Protein AF-A0A2W6PE77-F1 (afdb_monomer_lite)

Structure (mmCIF, N/CA/C/O backbone):
data_AF-A0A2W6PE77-F1
#
_entry.id   AF-A0A2W6PE77-F1
#
loop_
_atom_site.group_PDB
_atom_site.id
_atom_site.type_symbol
_atom_site.label_atom_id
_atom_site.label_alt_id
_atom_site.label_comp_id
_atom_site.label_asym_id
_atom_site.label_entity_id
_atom_site.label_seq_id
_atom_site.pdbx_PDB_ins_code
_atom_site.Cartn_x
_atom_site.Cartn_y
_atom_site.Cartn_z
_atom_site.occupancy
_atom_site.B_iso_or_equiv
_atom_site.auth_seq_id
_atom_site.auth_comp_id
_atom_site.auth_asym_id
_atom_site.auth_atom_id
_atom_site.pdbx_PDB_model_num
ATOM 1 N N . MET A 1 1 ? 3.096 -0.674 -29.030 1.00 46.41 1 MET A N 1
ATOM 2 C CA . MET A 1 1 ? 2.013 -1.302 -28.238 1.00 46.41 1 MET A CA 1
ATOM 3 C C . MET A 1 1 ? 2.434 -1.411 -26.769 1.00 46.41 1 MET A C 1
ATOM 5 O O . MET A 1 1 ? 2.576 -2.504 -26.255 1.00 46.41 1 MET A O 1
ATOM 9 N N . THR A 1 2 ? 2.679 -0.288 -26.091 1.00 54.00 2 THR A N 1
ATOM 10 C CA . THR A 1 2 ? 3.120 -0.271 -24.674 1.00 54.00 2 THR A CA 1
ATOM 11 C C . THR A 1 2 ? 2.317 0.705 -23.814 1.00 54.00 2 THR A C 1
ATOM 13 O O . THR A 1 2 ? 2.320 0.600 -22.596 1.00 54.00 2 THR A O 1
ATOM 16 N N . HIS A 1 3 ? 1.578 1.627 -24.440 1.00 54.03 3 HIS A N 1
ATOM 17 C CA . HIS A 1 3 ? 0.882 2.700 -23.732 1.00 54.03 3 HIS A CA 1
ATOM 18 C C . HIS A 1 3 ? -0.339 2.205 -22.937 1.00 54.03 3 HIS A C 1
ATOM 20 O O . HIS A 1 3 ? -0.602 2.700 -21.851 1.00 54.03 3 HIS A O 1
ATOM 26 N N . PHE A 1 4 ? -1.048 1.185 -23.439 1.00 52.28 4 PHE A N 1
ATOM 27 C CA . PHE A 1 4 ? -2.262 0.667 -22.796 1.00 52.28 4 PHE A CA 1
ATOM 28 C C . PHE A 1 4 ? -1.987 -0.058 -21.469 1.00 52.28 4 PHE A C 1
ATOM 30 O O . PHE A 1 4 ? -2.690 0.202 -20.502 1.00 52.28 4 PHE A O 1
ATOM 37 N N . SER A 1 5 ? -0.941 -0.892 -21.376 1.00 59.97 5 SER A N 1
ATOM 38 C CA . SER A 1 5 ? -0.600 -1.566 -20.108 1.00 59.97 5 SER A CA 1
ATOM 39 C C . SER A 1 5 ? -0.114 -0.599 -19.030 1.00 59.97 5 SER A C 1
ATOM 41 O O . SER A 1 5 ? -0.391 -0.807 -17.856 1.00 59.97 5 SER A O 1
ATOM 43 N N . GLN A 1 6 ? 0.585 0.477 -19.404 1.00 62.94 6 GLN A N 1
ATOM 44 C CA . GLN A 1 6 ? 1.023 1.482 -18.430 1.00 62.94 6 GLN A CA 1
ATOM 45 C C . GLN A 1 6 ? -0.130 2.352 -17.919 1.00 62.94 6 GLN A C 1
ATOM 47 O O . GLN A 1 6 ? -0.161 2.692 -16.737 1.00 62.94 6 GLN A O 1
ATOM 52 N N . GLN A 1 7 ? -1.094 2.683 -18.783 1.00 67.56 7 GLN A N 1
ATOM 53 C CA . GLN A 1 7 ? -2.286 3.440 -18.396 1.00 67.56 7 GLN A CA 1
ATOM 54 C C . GLN A 1 7 ? -3.166 2.656 -17.409 1.00 67.56 7 GLN A C 1
ATOM 56 O O . GLN A 1 7 ? -3.745 3.250 -16.494 1.00 67.56 7 GLN A O 1
ATOM 61 N N . ASP A 1 8 ? -3.257 1.336 -17.588 1.00 73.38 8 ASP A N 1
ATOM 62 C CA . ASP A 1 8 ? -4.030 0.455 -16.712 1.00 73.38 8 ASP A CA 1
ATOM 63 C C . ASP A 1 8 ? -3.391 0.380 -15.319 1.00 73.38 8 ASP A C 1
ATOM 65 O O . ASP A 1 8 ? -4.039 0.718 -14.330 1.00 73.38 8 ASP A O 1
ATOM 69 N N . ASN A 1 9 ? -2.077 0.131 -15.249 1.00 77.19 9 ASN A N 1
ATOM 70 C CA . ASN A 1 9 ? -1.328 0.131 -13.987 1.00 77.19 9 ASN A CA 1
ATOM 71 C C . ASN A 1 9 ? -1.397 1.484 -13.263 1.00 77.19 9 ASN A C 1
ATOM 73 O O . ASN A 1 9 ? -1.545 1.526 -12.042 1.00 77.19 9 ASN A O 1
ATOM 77 N N . PHE A 1 10 ? -1.340 2.601 -13.998 1.00 79.94 10 PHE A N 1
ATOM 78 C CA . PHE A 1 10 ? -1.530 3.931 -13.414 1.00 79.94 10 PHE A CA 1
ATOM 79 C C . PHE A 1 10 ? -2.937 4.113 -12.839 1.00 79.94 10 PHE A C 1
ATOM 81 O O . PHE A 1 10 ? -3.094 4.603 -11.722 1.00 79.94 10 PHE A O 1
ATOM 88 N N . SER A 1 11 ? -3.963 3.699 -13.584 1.00 83.75 11 SER A N 1
ATOM 89 C CA . SER A 1 11 ? -5.356 3.798 -13.140 1.00 83.75 11 SER A CA 1
ATOM 90 C C . SER A 1 11 ? -5.610 2.931 -11.908 1.00 83.75 11 SER A C 1
ATOM 92 O O . SER A 1 11 ? -6.297 3.373 -10.988 1.00 83.75 11 SER A O 1
ATOM 94 N N . VAL A 1 12 ? -5.019 1.735 -11.853 1.00 82.06 12 VAL A N 1
ATOM 95 C CA . VAL A 1 12 ? -5.060 0.847 -10.686 1.00 82.06 12 VAL A CA 1
ATOM 96 C C . VAL A 1 12 ? -4.364 1.501 -9.494 1.00 82.06 12 VAL A C 1
ATOM 98 O O . VAL A 1 12 ? -4.999 1.665 -8.455 1.00 82.06 12 VAL A O 1
ATOM 101 N N . ALA A 1 13 ? -3.122 1.968 -9.647 1.00 82.94 13 ALA A N 1
ATOM 102 C CA . ALA A 1 13 ? -2.378 2.639 -8.578 1.00 82.94 13 ALA A CA 1
ATOM 103 C C . ALA A 1 13 ? -3.129 3.865 -8.027 1.00 82.94 13 ALA A C 1
ATOM 105 O O . ALA A 1 13 ? -3.269 4.021 -6.814 1.00 82.94 13 ALA A O 1
ATOM 106 N N . ALA A 1 14 ? -3.687 4.704 -8.904 1.00 85.88 14 ALA A N 1
ATOM 107 C CA . ALA A 1 14 ? -4.475 5.869 -8.507 1.00 85.88 14 ALA A CA 1
ATOM 108 C C . ALA A 1 14 ? -5.747 5.480 -7.739 1.00 85.88 14 ALA A C 1
ATOM 110 O O . ALA A 1 14 ? -6.128 6.157 -6.787 1.00 85.88 14 ALA A O 1
ATOM 111 N N . ARG A 1 15 ? -6.399 4.380 -8.128 1.00 85.31 15 ARG A N 1
ATOM 112 C CA . ARG A 1 15 ? -7.619 3.892 -7.476 1.00 85.31 15 ARG A CA 1
ATOM 113 C C . ARG A 1 15 ? -7.325 3.267 -6.115 1.00 85.31 15 ARG A C 1
ATOM 115 O O . ARG A 1 15 ? -8.092 3.495 -5.186 1.00 85.31 15 ARG A O 1
ATOM 122 N N . VAL A 1 16 ? -6.207 2.551 -5.990 1.00 84.69 16 VAL A N 1
ATOM 123 C CA . VAL A 1 16 ? -5.719 2.002 -4.717 1.00 84.69 16 VAL A CA 1
ATOM 124 C C . VAL A 1 16 ? -5.375 3.130 -3.749 1.00 84.69 16 VAL A C 1
ATOM 126 O O . VAL A 1 16 ? -5.913 3.169 -2.648 1.00 84.69 16 VAL A O 1
ATOM 129 N N . LEU A 1 17 ? -4.563 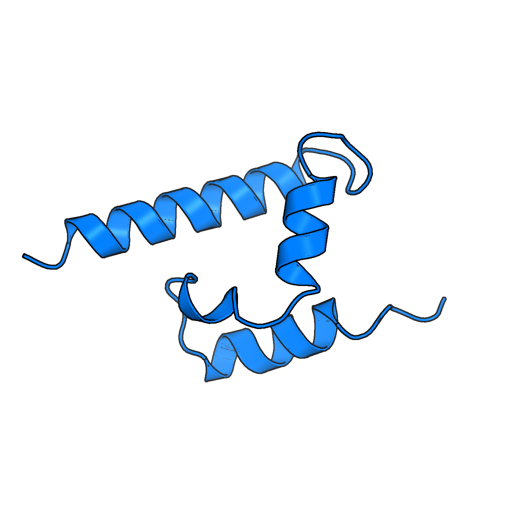4.101 -4.179 1.00 85.19 17 LEU A N 1
ATOM 130 C CA . LEU A 1 17 ? -4.234 5.274 -3.363 1.00 85.19 17 LEU A CA 1
ATOM 131 C C . L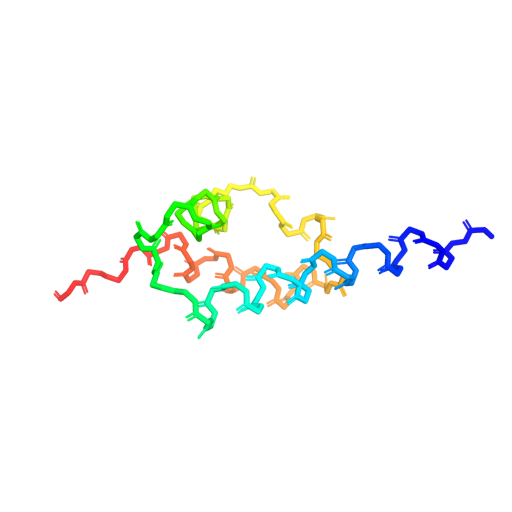EU A 1 17 ? -5.483 6.083 -3.005 1.00 85.19 17 LEU A C 1
ATOM 133 O O . LEU A 1 17 ? -5.660 6.465 -1.854 1.00 85.19 17 LEU A O 1
ATOM 137 N N . GLY A 1 18 ? -6.376 6.305 -3.971 1.00 87.75 18 GLY A N 1
ATOM 138 C CA . GLY A 1 18 ? -7.636 7.001 -3.739 1.00 87.75 18 GLY A CA 1
ATOM 139 C C . GLY A 1 18 ? -8.496 6.299 -2.691 1.00 87.75 18 GLY A C 1
ATOM 140 O O . GLY A 1 18 ? -9.001 6.957 -1.789 1.00 87.75 18 GLY A O 1
ATOM 141 N N . ALA A 1 19 ? -8.617 4.972 -2.761 1.00 87.44 19 ALA A N 1
ATOM 142 C CA . ALA A 1 19 ? -9.367 4.197 -1.780 1.00 87.44 19 ALA A CA 1
ATOM 143 C C . ALA A 1 19 ? -8.726 4.247 -0.385 1.00 87.44 19 ALA A C 1
ATOM 145 O O . ALA A 1 19 ? -9.447 4.408 0.592 1.00 87.44 19 ALA A O 1
ATOM 146 N N . LEU A 1 20 ? -7.396 4.177 -0.287 1.00 84.19 20 LEU A N 1
ATOM 147 C CA . LEU A 1 20 ? -6.673 4.231 0.991 1.00 84.19 20 LEU A CA 1
ATOM 148 C C . LEU A 1 20 ? -6.732 5.606 1.664 1.00 84.19 20 LEU A C 1
ATOM 150 O O . LEU A 1 20 ? -6.750 5.685 2.887 1.00 84.19 20 LEU A O 1
ATOM 154 N N . PHE A 1 21 ? -6.757 6.687 0.881 1.00 84.12 21 PHE A N 1
ATOM 155 C CA . PHE A 1 21 ? -6.904 8.047 1.410 1.00 84.12 21 PHE A CA 1
ATOM 156 C C . PHE A 1 21 ? -8.361 8.425 1.702 1.00 84.12 21 PHE A C 1
ATOM 158 O O . PHE A 1 21 ? -8.604 9.334 2.494 1.00 84.12 21 PHE A O 1
ATOM 165 N N . TYR A 1 22 ? -9.325 7.779 1.044 1.00 87.19 22 TYR A N 1
ATOM 166 C CA . TYR A 1 22 ? -10.745 8.100 1.182 1.00 87.19 22 TYR A CA 1
ATOM 167 C C . TYR A 1 22 ? -11.456 7.237 2.233 1.00 87.19 22 TYR A C 1
ATOM 169 O O . TYR A 1 22 ? -12.264 7.755 3.003 1.00 87.19 22 TYR A O 1
ATOM 177 N N . TYR A 1 23 ? -11.172 5.934 2.266 1.00 84.12 23 TYR A N 1
ATOM 178 C CA . TYR A 1 23 ? -11.797 4.978 3.179 1.00 84.12 23 TYR A CA 1
ATOM 179 C C . TYR A 1 23 ? -10.877 4.653 4.355 1.00 84.12 23 TYR A C 1
ATOM 181 O O . TYR A 1 23 ? -9.655 4.666 4.233 1.00 84.12 23 TYR A O 1
ATOM 189 N N . ALA A 1 24 ? -11.470 4.312 5.503 1.00 82.19 24 ALA A N 1
ATOM 190 C CA . ALA A 1 24 ? -10.700 3.816 6.639 1.00 82.19 24 ALA A CA 1
ATOM 191 C C . ALA A 1 24 ? -10.004 2.494 6.259 1.00 82.19 24 ALA A C 1
ATOM 193 O O . ALA A 1 24 ? -10.631 1.684 5.570 1.00 82.19 24 ALA A O 1
ATOM 194 N N . PRO A 1 25 ? -8.772 2.229 6.731 1.00 73.06 25 PRO A N 1
ATOM 195 C CA . PRO A 1 25 ? -8.004 1.032 6.370 1.00 73.06 25 PRO A CA 1
ATOM 196 C C . PRO A 1 25 ? -8.706 -0.286 6.739 1.00 73.06 25 PRO A C 1
ATOM 198 O O . PRO A 1 25 ? -8.454 -1.310 6.116 1.00 73.06 25 PRO A O 1
ATOM 201 N N . GLU A 1 26 ? -9.629 -0.253 7.702 1.00 76.50 26 GLU A N 1
ATOM 202 C CA . GLU A 1 26 ? -10.449 -1.396 8.129 1.00 76.50 26 GLU A CA 1
ATOM 203 C C . GLU A 1 26 ? -11.751 -1.561 7.319 1.00 76.50 26 GLU A C 1
ATOM 205 O O . GLU A 1 26 ? -12.522 -2.493 7.548 1.00 76.50 26 GLU A O 1
ATOM 210 N N . SER A 1 27 ? -12.030 -0.662 6.370 1.00 84.50 27 SER A N 1
ATOM 211 C CA . SER A 1 27 ? -13.227 -0.746 5.523 1.00 84.50 27 SER A CA 1
ATOM 212 C C . SER A 1 27 ? -13.124 -1.930 4.568 1.00 84.50 27 SER A C 1
ATOM 214 O O . SER A 1 27 ? -12.038 -2.254 4.091 1.00 84.50 27 SER A O 1
ATOM 216 N N . ALA A 1 28 ? -14.260 -2.530 4.209 1.00 82.38 28 ALA A N 1
ATOM 217 C CA . ALA A 1 28 ? -14.304 -3.679 3.304 1.00 82.38 28 ALA A CA 1
ATOM 218 C C . ALA A 1 28 ? -13.627 -3.405 1.946 1.00 82.38 28 ALA A C 1
ATOM 220 O O . ALA A 1 28 ? -13.037 -4.313 1.362 1.00 82.38 28 ALA A O 1
ATOM 221 N N . GLU A 1 29 ? -13.675 -2.162 1.457 1.00 79.25 29 GLU A N 1
ATOM 222 C CA . GLU A 1 29 ? -13.001 -1.766 0.216 1.00 79.25 29 GLU A CA 1
ATOM 223 C C . GLU A 1 29 ? -11.481 -1.564 0.350 1.00 79.25 29 GLU A C 1
ATOM 225 O O . GLU A 1 29 ? -10.756 -1.795 -0.616 1.00 79.25 29 GLU A O 1
ATOM 230 N N . ALA A 1 30 ? -10.986 -1.137 1.516 1.00 84.00 30 ALA A N 1
ATOM 231 C CA . ALA A 1 30 ? -9.579 -0.772 1.722 1.00 84.00 30 ALA A CA 1
ATOM 232 C C . ALA A 1 30 ? -8.760 -1.883 2.390 1.00 84.00 30 ALA A C 1
ATOM 234 O O . ALA A 1 30 ? -7.599 -2.069 2.037 1.00 84.00 30 ALA A O 1
ATOM 235 N N . ALA A 1 31 ? -9.360 -2.674 3.279 1.00 82.62 31 ALA A N 1
ATOM 236 C CA . ALA A 1 31 ? -8.713 -3.787 3.966 1.00 82.62 31 ALA A CA 1
ATOM 237 C C . ALA A 1 31 ? -7.969 -4.761 3.024 1.00 82.62 31 ALA A C 1
ATOM 239 O O . ALA A 1 31 ? -6.796 -5.045 3.279 1.00 82.62 31 ALA A O 1
ATOM 240 N N . PRO A 1 32 ? -8.557 -5.242 1.903 1.00 83.75 32 PRO A N 1
ATOM 241 C CA . PRO A 1 32 ? -7.821 -6.096 0.969 1.00 83.75 32 PRO A CA 1
ATOM 242 C C . PRO A 1 32 ? -6.680 -5.355 0.257 1.00 83.75 32 PRO A C 1
ATOM 244 O O . PRO A 1 32 ? -5.674 -5.970 -0.081 1.00 83.75 32 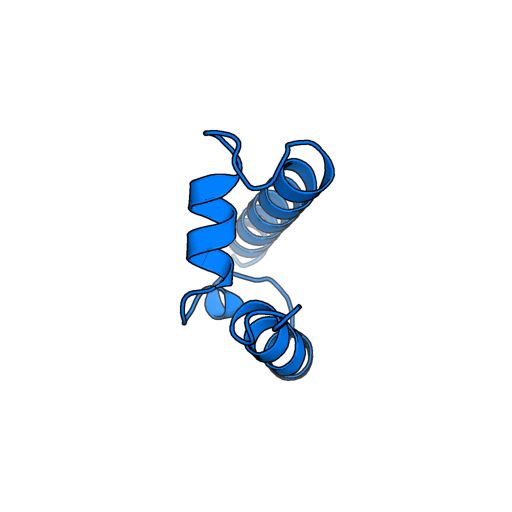PRO A O 1
ATOM 247 N N . LEU A 1 33 ? -6.801 -4.040 0.047 1.00 84.56 33 LEU A N 1
ATOM 248 C CA . LEU A 1 33 ? -5.751 -3.224 -0.569 1.00 84.56 33 LEU A CA 1
ATOM 249 C C . LEU A 1 33 ? -4.569 -3.024 0.381 1.00 84.56 33 LEU A C 1
ATOM 251 O O . LEU A 1 33 ? -3.421 -3.168 -0.033 1.00 84.56 33 LEU A O 1
ATOM 255 N N . VAL A 1 34 ? -4.850 -2.752 1.657 1.00 83.75 34 VAL A N 1
ATOM 256 C CA . VAL A 1 34 ? -3.835 -2.673 2.714 1.00 83.75 34 VAL A CA 1
ATOM 257 C C . VAL A 1 34 ? -3.104 -4.008 2.837 1.00 83.75 34 VAL A C 1
ATOM 259 O O . VAL A 1 34 ? -1.876 -4.017 2.880 1.00 83.75 34 VAL A O 1
ATOM 262 N N . ALA A 1 35 ? -3.834 -5.129 2.817 1.00 84.44 35 ALA A N 1
ATOM 263 C CA . ALA A 1 35 ? -3.254 -6.471 2.873 1.00 84.44 35 ALA A CA 1
ATOM 264 C C . ALA A 1 35 ? -2.310 -6.760 1.691 1.00 84.44 35 ALA A C 1
ATOM 266 O O . ALA A 1 35 ? -1.268 -7.382 1.870 1.00 84.44 35 ALA A O 1
ATOM 267 N N . VAL A 1 36 ? -2.643 -6.289 0.485 1.00 85.06 36 VAL A N 1
ATOM 268 C CA . VAL A 1 36 ? -1.756 -6.429 -0.682 1.00 85.06 36 VAL A CA 1
ATOM 269 C C . VAL A 1 36 ? -0.503 -5.566 -0.536 1.00 85.06 36 VAL A C 1
ATOM 271 O O . VAL A 1 36 ? 0.583 -6.049 -0.834 1.00 85.06 36 VAL A O 1
ATOM 274 N N . LEU A 1 37 ? -0.625 -4.329 -0.042 1.00 83.44 37 LEU A N 1
ATOM 275 C CA . LEU A 1 37 ? 0.516 -3.420 0.159 1.00 83.44 37 LEU A CA 1
ATOM 276 C C . LEU A 1 37 ? 1.462 -3.849 1.292 1.00 83.44 37 LEU A C 1
ATOM 278 O O . LEU A 1 37 ? 2.637 -3.489 1.289 1.00 83.44 37 LEU A O 1
ATOM 282 N N . THR A 1 38 ? 0.953 -4.616 2.254 1.00 83.50 38 THR A N 1
ATOM 283 C CA . THR A 1 38 ? 1.744 -5.260 3.319 1.00 83.50 38 THR A CA 1
ATOM 284 C C . THR A 1 38 ? 2.322 -6.610 2.893 1.00 83.50 38 THR A C 1
ATOM 286 O O . THR A 1 38 ? 3.147 -7.170 3.609 1.00 83.50 38 THR A O 1
ATOM 289 N N . SER A 1 39 ? 1.909 -7.140 1.740 1.00 81.88 39 SER A N 1
ATOM 290 C CA . SER A 1 39 ? 2.461 -8.363 1.159 1.00 81.88 39 SER A CA 1
ATOM 291 C C . SER A 1 39 ? 3.576 -8.050 0.158 1.00 81.88 39 SER A C 1
ATOM 293 O O . SER A 1 39 ? 3.854 -6.892 -0.145 1.00 81.88 39 SER A O 1
ATOM 295 N N . ASP A 1 40 ? 4.230 -9.086 -0.354 1.00 76.38 40 ASP A N 1
ATOM 296 C CA . ASP A 1 40 ? 5.358 -8.960 -1.281 1.00 76.38 40 ASP A CA 1
ATOM 297 C C . ASP A 1 40 ? 4.873 -8.992 -2.745 1.00 76.38 40 ASP A C 1
ATOM 299 O O . ASP A 1 40 ? 3.954 -9.747 -3.086 1.00 76.38 40 ASP A O 1
ATOM 303 N N . GLY A 1 41 ? 5.474 -8.187 -3.630 1.00 77.62 41 GLY A N 1
ATOM 304 C CA . GLY 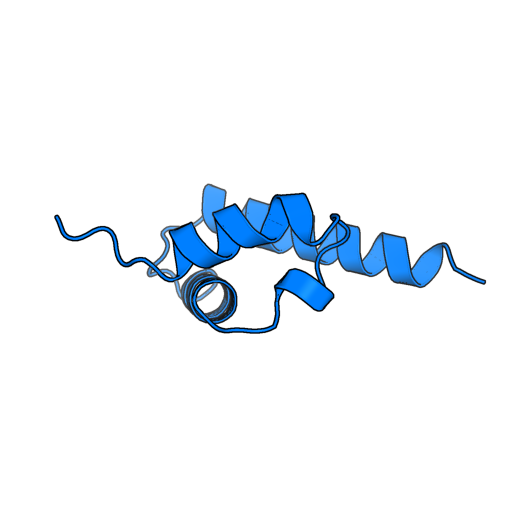A 1 41 ? 5.263 -8.280 -5.082 1.00 77.62 41 GLY A CA 1
ATOM 305 C C . GLY A 1 41 ? 4.279 -7.280 -5.702 1.00 77.62 41 GLY A C 1
ATOM 306 O O . GLY A 1 41 ? 4.189 -7.210 -6.934 1.00 77.62 41 GLY A O 1
ATOM 307 N N . TRP A 1 42 ? 3.589 -6.451 -4.912 1.00 82.44 42 TRP A N 1
ATOM 308 C CA . TRP A 1 42 ? 2.766 -5.353 -5.449 1.00 82.44 42 TRP A CA 1
ATOM 309 C C . TRP A 1 42 ? 3.613 -4.278 -6.145 1.00 82.44 42 TRP A C 1
ATOM 311 O O . TRP A 1 42 ? 3.131 -3.610 -7.064 1.00 82.44 42 TRP A O 1
ATOM 321 N N . GLU A 1 43 ? 4.889 -4.151 -5.773 1.00 81.50 43 GLU A N 1
ATOM 322 C CA . GLU A 1 43 ? 5.845 -3.241 -6.408 1.00 81.50 43 GLU A CA 1
ATOM 323 C C . GLU A 1 43 ? 6.022 -3.509 -7.911 1.00 81.50 43 GLU A C 1
ATOM 325 O O . GLU A 1 43 ? 6.225 -2.576 -8.683 1.00 81.50 43 GLU A O 1
ATOM 330 N N . THR A 1 44 ? 5.842 -4.759 -8.356 1.00 79.38 44 THR A N 1
ATOM 331 C CA . THR A 1 44 ? 5.929 -5.143 -9.777 1.00 79.38 44 THR A CA 1
ATOM 332 C C . THR A 1 44 ? 4.766 -4.614 -10.617 1.00 79.38 44 THR A C 1
ATOM 334 O O . THR A 1 44 ? 4.888 -4.457 -11.833 1.00 79.38 44 THR A O 1
ATOM 337 N N . GLN A 1 45 ? 3.623 -4.352 -9.977 1.00 76.38 45 GLN A N 1
ATOM 338 C CA . GLN A 1 45 ? 2.423 -3.815 -10.618 1.00 76.38 45 GLN A CA 1
ATOM 339 C C . GLN A 1 45 ? 2.425 -2.285 -10.623 1.00 76.38 45 GLN A C 1
ATOM 341 O O . GLN A 1 45 ? 1.690 -1.660 -11.392 1.00 76.38 45 GLN A O 1
ATOM 346 N N . TRP A 1 46 ? 3.250 -1.669 -9.776 1.00 80.56 46 TRP A N 1
ATOM 347 C CA . TRP A 1 46 ? 3.273 -0.228 -9.630 1.00 80.56 46 TRP A CA 1
ATOM 348 C C . TRP A 1 46 ? 4.112 0.420 -10.740 1.00 80.56 46 TRP A C 1
ATOM 350 O O . TRP A 1 46 ? 5.233 -0.009 -11.007 1.00 80.56 46 TRP A O 1
ATOM 360 N N . PRO A 1 47 ? 3.627 1.491 -11.390 1.00 80.25 47 PRO A N 1
ATOM 361 C CA . PRO A 1 47 ? 4.356 2.180 -12.456 1.00 80.25 47 PRO A CA 1
ATOM 362 C C . PRO A 1 47 ? 5.445 3.121 -11.901 1.00 80.25 47 PRO A C 1
ATOM 364 O O . PRO A 1 47 ? 5.579 4.259 -12.349 1.00 80.25 47 PRO A O 1
ATOM 367 N N . LEU A 1 48 ? 6.203 2.680 -10.895 1.00 80.44 48 LEU A N 1
ATOM 368 C CA . LEU A 1 48 ? 7.317 3.417 -10.299 1.00 80.44 48 LEU A CA 1
ATOM 369 C C . LEU A 1 48 ? 8.570 2.532 -10.255 1.00 80.44 48 LEU A C 1
ATOM 371 O O . LEU A 1 48 ? 8.459 1.309 -10.225 1.00 80.44 48 LEU A O 1
ATOM 375 N N . PRO A 1 49 ? 9.774 3.125 -10.271 1.00 82.19 49 PRO A N 1
ATOM 376 C CA . PRO A 1 49 ? 11.004 2.358 -10.155 1.00 82.19 49 PRO A CA 1
ATOM 377 C C . PRO A 1 49 ? 11.106 1.683 -8.782 1.00 82.19 49 PRO A C 1
ATOM 379 O O . PRO A 1 49 ? 10.814 2.299 -7.756 1.00 82.19 49 PRO A O 1
ATOM 382 N N . GLU A 1 50 ? 11.604 0.446 -8.767 1.00 79.88 50 GLU A N 1
ATOM 383 C CA . GLU A 1 50 ? 11.792 -0.367 -7.556 1.00 79.88 50 GLU A CA 1
ATOM 384 C C . GLU A 1 50 ? 12.610 0.369 -6.487 1.00 79.88 50 GLU A C 1
ATOM 386 O O . GLU A 1 50 ? 12.260 0.345 -5.318 1.00 79.88 50 GLU A O 1
ATOM 391 N N . ALA A 1 51 ? 13.619 1.153 -6.880 1.00 83.06 51 ALA A N 1
ATOM 392 C CA . ALA A 1 51 ? 14.406 1.972 -5.952 1.00 83.06 51 ALA A CA 1
ATOM 393 C C . ALA A 1 51 ? 13.568 2.988 -5.142 1.00 83.06 51 ALA A C 1
ATOM 395 O O . ALA A 1 51 ? 13.956 3.366 -4.039 1.00 83.06 51 ALA A O 1
ATOM 396 N N . SER A 1 52 ? 12.431 3.443 -5.678 1.00 83.38 52 SER A N 1
ATOM 397 C CA . SER A 1 52 ? 11.491 4.326 -4.976 1.00 83.38 52 SER A CA 1
ATOM 398 C C . SER A 1 52 ? 10.422 3.556 -4.201 1.00 83.38 52 SER A C 1
ATOM 400 O O . SER A 1 52 ? 9.894 4.083 -3.225 1.00 83.38 52 SER A O 1
ATOM 402 N N . LEU A 1 53 ? 10.107 2.327 -4.618 1.00 82.31 53 LEU A N 1
ATOM 403 C CA . LEU A 1 53 ? 9.109 1.466 -3.980 1.00 82.31 53 LEU A CA 1
ATOM 404 C C . LEU A 1 53 ? 9.690 0.654 -2.821 1.00 82.31 53 LEU A C 1
ATOM 406 O O . LEU A 1 53 ? 9.011 0.497 -1.820 1.00 82.31 53 LEU A O 1
ATOM 410 N N . ALA A 1 54 ? 10.948 0.224 -2.894 1.00 81.50 54 ALA A N 1
ATOM 411 C CA . ALA A 1 54 ? 11.637 -0.554 -1.867 1.00 81.50 54 ALA A CA 1
ATOM 412 C C . ALA A 1 54 ? 11.555 0.054 -0.448 1.00 81.50 54 ALA A C 1
ATOM 414 O O . ALA A 1 54 ? 11.197 -0.672 0.485 1.00 81.50 54 ALA A O 1
ATOM 415 N N . PRO A 1 55 ? 11.816 1.365 -0.231 1.00 84.12 55 PRO A N 1
ATOM 416 C CA . PRO A 1 55 ? 11.638 1.955 1.095 1.00 84.12 55 PRO A CA 1
ATOM 417 C C . PRO A 1 55 ? 10.163 2.029 1.516 1.00 84.12 55 PRO A C 1
ATOM 419 O O . PRO A 1 55 ? 9.876 1.934 2.705 1.00 84.12 55 PRO A O 1
ATOM 422 N N . LEU A 1 56 ? 9.229 2.171 0.567 1.00 82.31 56 LEU A N 1
ATOM 423 C CA . LEU A 1 56 ? 7.792 2.195 0.851 1.00 82.31 56 LEU A CA 1
ATOM 424 C C . LEU A 1 56 ? 7.277 0.801 1.215 1.00 82.31 56 LEU A C 1
ATOM 426 O O . LEU A 1 56 ? 6.587 0.670 2.213 1.00 82.31 56 LEU A O 1
ATOM 430 N N . ALA A 1 57 ? 7.648 -0.236 0.463 1.00 82.25 57 ALA A N 1
ATOM 431 C CA . ALA A 1 57 ? 7.331 -1.630 0.760 1.00 82.25 57 ALA A CA 1
ATOM 432 C C . ALA A 1 57 ? 7.883 -2.038 2.126 1.00 82.25 57 ALA A C 1
ATOM 434 O O . ALA A 1 57 ? 7.144 -2.572 2.947 1.00 82.25 57 ALA A O 1
ATOM 435 N N . THR A 1 58 ? 9.130 -1.664 2.426 1.00 83.00 58 THR A N 1
ATOM 436 C CA . THR A 1 58 ? 9.708 -1.866 3.761 1.00 83.00 58 THR A CA 1
ATOM 437 C C . THR A 1 58 ? 8.899 -1.134 4.835 1.00 83.00 58 THR A C 1
ATOM 439 O O . THR A 1 58 ? 8.616 -1.715 5.878 1.00 83.00 58 THR A O 1
ATOM 442 N N . ALA A 1 59 ? 8.489 0.116 4.596 1.00 83.12 59 ALA A N 1
ATOM 443 C CA . ALA A 1 59 ? 7.689 0.885 5.549 1.00 83.12 59 ALA A CA 1
ATOM 444 C C . ALA A 1 59 ? 6.266 0.331 5.736 1.00 83.12 59 ALA A C 1
ATOM 446 O O . ALA A 1 59 ? 5.754 0.377 6.845 1.00 83.12 59 ALA A O 1
ATOM 447 N N . PHE A 1 60 ? 5.639 -0.209 4.686 1.00 79.69 60 PHE A N 1
ATOM 448 C CA . PHE A 1 60 ? 4.334 -0.867 4.784 1.00 79.69 60 PHE A CA 1
ATOM 449 C C . PHE A 1 60 ? 4.431 -2.208 5.521 1.00 79.69 60 PHE A C 1
ATOM 451 O O . PHE A 1 60 ? 3.552 -2.516 6.316 1.00 79.69 60 PHE A O 1
ATOM 458 N N . GLN A 1 61 ? 5.491 -2.989 5.287 1.00 77.75 61 GLN A N 1
ATOM 459 C CA . GLN A 1 61 ? 5.738 -4.264 5.974 1.00 77.75 61 GLN A CA 1
ATOM 460 C C . GLN A 1 61 ? 6.163 -4.079 7.434 1.00 77.75 61 GLN A C 1
ATOM 462 O O . GLN A 1 61 ? 5.848 -4.910 8.286 1.00 77.75 61 GLN A O 1
ATOM 467 N N . THR A 1 62 ? 6.881 -2.995 7.730 1.00 74.00 62 THR A N 1
ATOM 468 C CA . THR A 1 62 ? 7.211 -2.619 9.101 1.00 74.00 62 THR A CA 1
ATOM 469 C C . THR A 1 62 ? 5.923 -2.141 9.753 1.00 74.00 62 THR A C 1
ATOM 471 O O . THR A 1 62 ? 5.535 -0.985 9.608 1.00 74.00 62 THR A O 1
ATOM 474 N N . GLN A 1 63 ? 5.232 -3.043 10.451 1.00 58.44 63 GLN A N 1
ATOM 475 C CA . GLN A 1 63 ? 4.159 -2.665 11.359 1.00 58.44 63 GLN A CA 1
ATOM 476 C C . GLN A 1 63 ? 4.733 -1.566 12.259 1.00 58.44 63 GLN A C 1
ATOM 478 O O . GLN A 1 63 ? 5.712 -1.816 12.958 1.00 58.44 63 GLN A O 1
ATOM 483 N N . CYS A 1 64 ? 4.214 -0.336 12.169 1.00 50.06 64 CYS A N 1
ATOM 484 C CA . CYS A 1 64 ? 4.562 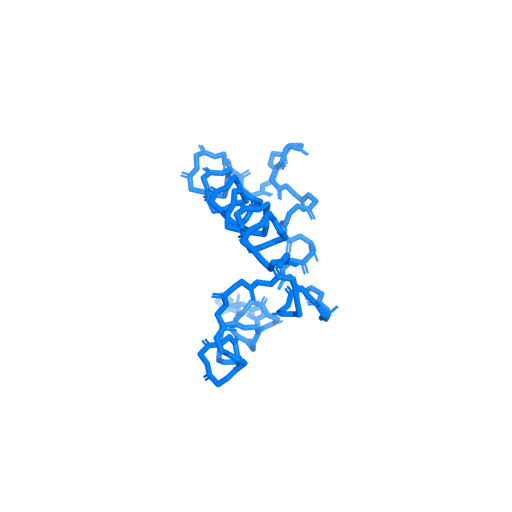0.697 13.135 1.00 50.06 64 CYS A CA 1
ATOM 485 C C . CYS A 1 64 ? 4.173 0.141 14.504 1.00 50.06 64 CYS A C 1
ATOM 487 O O . CYS A 1 64 ? 2.992 0.101 14.840 1.00 50.06 64 CYS 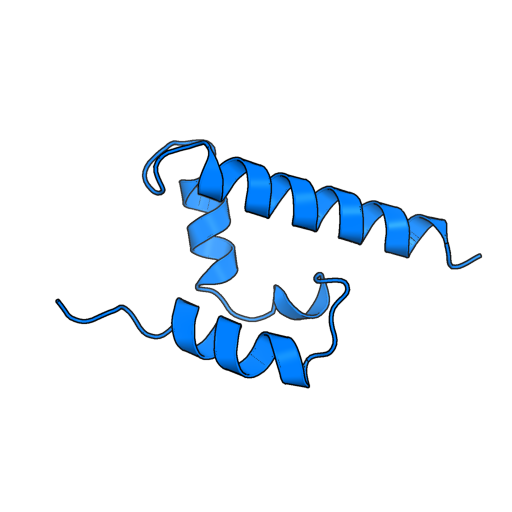A O 1
ATOM 489 N N . GLU A 1 65 ? 5.160 -0.375 15.232 1.00 43.00 65 GLU A N 1
ATOM 490 C CA . GLU A 1 65 ? 5.042 -0.658 16.650 1.00 43.00 65 GLU A CA 1
ATOM 491 C C . GLU A 1 65 ? 4.707 0.683 17.313 1.00 43.00 65 GLU A C 1
ATOM 493 O O . GLU A 1 65 ? 5.426 1.669 17.129 1.00 43.00 65 GLU A O 1
ATOM 498 N N . GLU A 1 66 ? 3.538 0.724 17.950 1.00 38.69 66 GLU A N 1
ATOM 499 C CA . GLU A 1 66 ? 2.977 1.891 18.641 1.00 38.69 66 GLU A CA 1
ATOM 500 C C . GLU A 1 66 ? 3.884 2.397 19.771 1.00 38.69 66 GLU A C 1
ATOM 502 O O . GLU A 1 66 ? 4.457 1.556 20.506 1.00 38.69 66 GLU A O 1
#

Radius of gyration: 12.78 Å; chains: 1; bounding box: 29×17×47 Å

Secondary structure (DSSP, 8-state):
--HHHHHHHHHHHHHHHHHHHHS-TTSTTTHHHHHHHTSSSGGGTSSS-HHHHHHHHHHHHS----

Sequence (66 aa):
MTHFSQQDNFSVAARVLGALFYYAPESAEAAPLVAVLTSDGWETQWPLPEASLAPLATAFQTQCEE

Organism: Escherichia coli (NCBI:txid562)

pLDDT: mean 77.13, std 11.54, range [38.69, 87.75]

Foldseek 3Di:
DPVVLLVVLVVVVCVLVVCPVPDPCPDPSNVVSLVVLLDPDVCVSHPDDCVVCVVVSVVSVPPPPD

InterPro domains:
  IPR036411 TorD-like superfamily [SSF89155] (2-63)